Protein AF-A0A0M3IX68-F1 (afdb_monomer_lite)

Sequence (79 aa):
MKTELHEFNGKKIDRLRVEVAVMSLFSSVKDPERRKHFVDLFDKGQTDTFKLVVMQLLGPSIEDLRRFYLCTDFTLVFH

pLDDT: mean 81.18, std 16.75, range [36.59, 95.19]

Radius of gyration: 17.3 Å; chains: 1; bounding box: 46×34×37 Å

Secondary structure (DSSP, 8-state):
------EETTEE--HHHHHHHHHH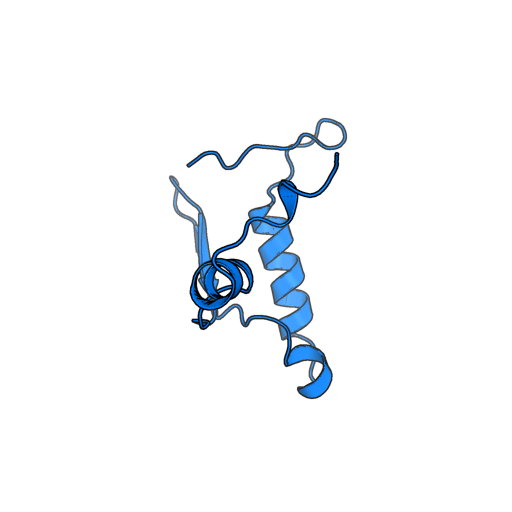HHHT---HHHHTTSPPEEEEEE-SS-EEEEE------HHHHHHHHH---GGG---

Foldseek 3Di:
DCPDQDDDPNDRDPVVVVVVVVLVVLVPDPDCVSNVVPKHWDDWDDDPVDIDTDIDDDDDDPVRVCCVPVVDDPVPPDD

Structure (mmCIF, N/CA/C/O backbone):
data_AF-A0A0M3IX68-F1
#
_entry.id   AF-A0A0M3IX68-F1
#
loop_
_atom_site.group_PDB
_atom_site.id
_atom_site.type_symbol
_atom_site.label_atom_id
_atom_site.label_alt_id
_atom_site.label_comp_id
_atom_site.label_asym_id
_atom_site.label_entity_id
_atom_site.label_seq_id
_atom_site.pdbx_PDB_ins_code
_atom_site.Cartn_x
_atom_site.Cartn_y
_atom_site.Cartn_z
_atom_site.occupancy
_atom_site.B_iso_or_equiv
_atom_site.auth_seq_id
_atom_site.auth_comp_id
_atom_site.auth_asym_id
_atom_site.auth_atom_id
_atom_site.pdbx_PDB_model_num
ATOM 1 N N . MET A 1 1 ? 5.801 1.606 17.207 1.00 39.47 1 MET A N 1
ATOM 2 C CA . MET A 1 1 ? 5.980 2.023 15.801 1.00 39.47 1 MET A CA 1
ATOM 3 C C . MET A 1 1 ? 6.008 3.539 15.795 1.00 39.47 1 MET A C 1
ATOM 5 O O . MET A 1 1 ? 4.992 4.147 16.103 1.00 39.47 1 MET A O 1
ATOM 9 N N .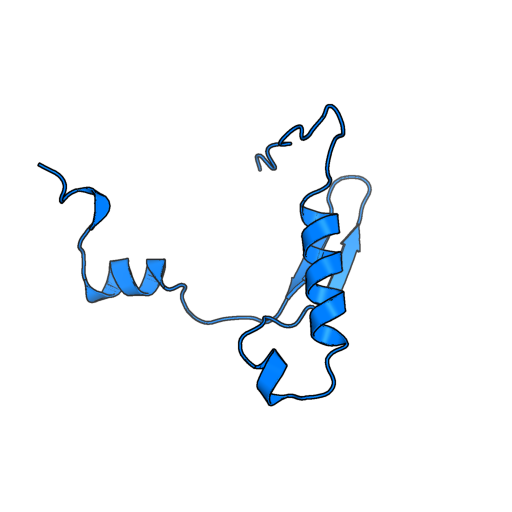 LYS A 1 2 ? 7.184 4.154 15.645 1.00 36.59 2 LYS A N 1
ATOM 10 C CA . LYS A 1 2 ? 7.301 5.609 15.770 1.00 36.59 2 LYS A CA 1
ATOM 11 C C . LYS A 1 2 ? 6.827 6.264 14.470 1.00 36.59 2 LYS A C 1
ATOM 13 O O . LYS A 1 2 ? 7.597 6.453 13.539 1.00 36.59 2 LYS A O 1
ATOM 18 N N . THR A 1 3 ? 5.536 6.568 14.397 1.00 41.47 3 THR A N 1
ATOM 19 C CA . THR A 1 3 ? 4.966 7.489 13.407 1.00 41.47 3 THR A CA 1
ATOM 20 C C . THR A 1 3 ? 5.327 8.907 13.840 1.00 41.47 3 THR A C 1
ATOM 22 O O . THR A 1 3 ? 4.526 9.590 14.478 1.00 41.47 3 THR A O 1
ATOM 25 N N . GLU A 1 4 ? 6.582 9.307 13.633 1.00 45.75 4 GLU A N 1
ATOM 26 C CA . GLU A 1 4 ? 7.080 10.577 14.160 1.00 45.75 4 GLU A CA 1
ATOM 27 C C . GLU A 1 4 ? 6.363 11.753 13.481 1.00 45.75 4 GLU A C 1
ATOM 29 O O . GLU A 1 4 ? 6.438 11.972 12.268 1.00 45.75 4 GLU A O 1
ATOM 34 N N . LEU A 1 5 ? 5.596 12.458 14.315 1.00 50.78 5 LEU A N 1
ATOM 35 C CA . LEU A 1 5 ? 4.876 13.691 14.043 1.00 50.78 5 LEU A CA 1
ATOM 36 C C . LEU A 1 5 ? 5.900 14.749 13.631 1.00 50.78 5 LEU A C 1
ATOM 38 O O . LEU A 1 5 ? 6.699 15.180 14.456 1.00 50.78 5 LEU A O 1
ATOM 42 N N . HIS A 1 6 ? 5.893 15.172 12.371 1.00 50.47 6 HIS A N 1
ATOM 43 C CA . HIS A 1 6 ? 6.671 16.341 11.980 1.00 50.47 6 HIS A CA 1
ATOM 44 C C . HIS A 1 6 ? 5.747 17.549 12.036 1.00 50.47 6 HIS A C 1
ATOM 46 O O . HIS A 1 6 ? 4.797 17.660 11.258 1.00 50.47 6 HIS A O 1
ATOM 52 N N . GLU A 1 7 ? 5.978 18.396 13.033 1.00 52.84 7 GLU A N 1
ATOM 53 C CA . GLU A 1 7 ? 5.264 19.650 13.212 1.00 52.84 7 GLU A CA 1
ATOM 54 C C . GLU A 1 7 ? 5.636 20.585 12.062 1.00 52.84 7 GLU A C 1
ATOM 56 O O . GLU A 1 7 ? 6.740 21.115 12.000 1.00 52.84 7 GLU A O 1
ATOM 61 N N . PHE A 1 8 ? 4.710 20.792 11.129 1.00 56.22 8 PHE A N 1
ATOM 62 C CA . PHE A 1 8 ? 4.823 21.871 10.159 1.00 56.22 8 PHE A CA 1
ATOM 63 C C . PHE A 1 8 ? 3.933 23.011 10.647 1.00 56.22 8 PHE A C 1
ATOM 65 O O . PHE A 1 8 ? 2.711 22.865 10.740 1.00 56.22 8 PHE A O 1
ATOM 72 N N . ASN A 1 9 ? 4.540 24.147 10.995 1.00 56.19 9 ASN A N 1
ATOM 73 C CA . ASN A 1 9 ? 3.821 25.353 11.417 1.00 56.19 9 ASN A CA 1
ATOM 74 C C . ASN A 1 9 ? 2.915 25.165 12.661 1.00 56.19 9 ASN A C 1
ATOM 76 O O . ASN A 1 9 ? 1.831 25.743 12.746 1.00 56.19 9 ASN A O 1
ATOM 80 N N . GLY A 1 10 ? 3.318 24.313 13.614 1.00 61.00 10 GLY A N 1
ATOM 81 C CA . GLY A 1 10 ? 2.569 24.062 14.856 1.00 61.00 10 GLY A CA 1
ATOM 82 C C . GLY A 1 10 ? 1.279 23.247 14.686 1.00 61.00 10 GLY A C 1
ATOM 83 O O . GLY A 1 10 ? 0.543 23.045 15.651 1.00 61.00 10 GLY A O 1
ATOM 84 N N . LYS A 1 11 ? 0.982 22.751 13.476 1.00 59.97 11 LYS A N 1
ATOM 85 C CA . LYS A 1 11 ? -0.144 21.844 13.227 1.00 59.97 11 LYS A CA 1
ATOM 86 C C . LYS A 1 11 ? 0.350 20.405 13.134 1.00 59.97 11 LYS A C 1
ATOM 88 O O . LYS A 1 11 ? 1.252 20.089 12.361 1.00 59.97 11 LYS A O 1
ATOM 93 N N . LYS A 1 12 ? -0.295 19.513 13.891 1.00 64.25 12 LYS A N 1
ATOM 94 C CA . LYS A 1 12 ? -0.116 18.063 13.756 1.00 64.25 12 LYS A CA 1
ATOM 95 C C . LYS A 1 12 ? -0.680 17.629 12.404 1.00 64.25 12 LYS A C 1
ATOM 97 O O . LYS A 1 12 ? -1.897 17.565 12.234 1.00 64.25 12 LYS A O 1
ATOM 102 N N . ILE A 1 13 ? 0.198 17.366 11.439 1.00 69.38 13 ILE A N 1
ATOM 103 C CA . ILE A 1 13 ? -0.198 16.822 10.141 1.00 69.38 13 ILE A CA 1
ATOM 104 C C . ILE A 1 13 ? -0.225 15.302 10.245 1.00 69.38 13 ILE A C 1
ATOM 106 O O . ILE A 1 13 ? 0.783 14.652 10.519 1.00 69.38 13 ILE A O 1
ATOM 110 N N . ASP A 1 14 ? -1.402 14.740 10.007 1.00 83.31 14 ASP A N 1
ATOM 111 C CA . ASP A 1 14 ? -1.593 13.305 9.874 1.00 83.31 14 ASP A CA 1
ATOM 112 C C . ASP A 1 14 ? -1.044 12.846 8.517 1.00 83.31 14 ASP A C 1
ATOM 114 O O . ASP A 1 14 ? -1.718 12.956 7.491 1.00 83.31 14 ASP A O 1
ATOM 118 N N . ARG A 1 15 ? 0.211 12.380 8.510 1.00 84.25 15 ARG A N 1
ATOM 119 C CA . ARG A 1 15 ? 0.909 11.922 7.298 1.00 84.25 15 ARG A CA 1
ATOM 120 C C . ARG A 1 15 ? 0.138 10.830 6.565 1.00 84.25 15 ARG A C 1
ATOM 122 O O . ARG A 1 15 ? -0.009 10.922 5.354 1.00 84.25 15 ARG A O 1
ATOM 129 N N . LEU A 1 16 ? -0.447 9.880 7.293 1.00 88.94 16 LEU A N 1
ATOM 130 C CA . LEU A 1 16 ? -1.221 8.803 6.683 1.00 88.94 16 LEU A CA 1
ATOM 131 C C . LEU A 1 16 ? -2.478 9.343 5.988 1.00 88.94 16 LEU A C 1
ATOM 133 O O . LEU A 1 16 ? -2.844 8.894 4.905 1.00 88.94 16 LEU A O 1
ATOM 137 N N . ARG A 1 17 ? -3.129 10.360 6.566 1.00 88.62 17 ARG A N 1
ATOM 138 C CA . ARG A 1 17 ? -4.249 11.044 5.901 1.00 88.62 17 ARG A CA 1
ATOM 139 C C . ARG A 1 17 ? -3.808 11.750 4.619 1.00 88.62 17 ARG A C 1
ATOM 141 O O . ARG A 1 17 ? -4.563 11.739 3.648 1.00 88.62 17 ARG A O 1
ATOM 148 N N . VAL A 1 18 ? -2.622 12.361 4.615 1.00 91.06 18 VAL A N 1
ATOM 149 C CA . VAL A 1 18 ? -2.045 12.981 3.411 1.00 91.06 18 VAL A CA 1
ATOM 150 C C . VAL A 1 18 ? -1.754 11.919 2.351 1.00 91.06 18 VAL A C 1
ATOM 152 O O . VAL A 1 18 ? -2.178 12.086 1.212 1.00 91.06 18 VAL A O 1
ATOM 155 N N . GLU A 1 19 ? -1.119 10.809 2.722 1.00 90.44 19 GLU A N 1
ATOM 156 C CA . GLU A 1 19 ? -0.827 9.685 1.822 1.00 90.44 19 GLU A CA 1
ATOM 157 C C . GLU A 1 19 ? -2.103 9.134 1.179 1.00 90.44 19 GLU A C 1
ATOM 159 O O . GLU A 1 19 ? -2.207 9.086 -0.045 1.00 90.44 19 GLU A O 1
ATOM 164 N N . VAL A 1 20 ? -3.127 8.830 1.982 1.00 92.44 20 VAL A N 1
ATOM 165 C CA . VAL A 1 20 ? -4.431 8.361 1.486 1.00 92.44 20 VAL A CA 1
ATOM 166 C C . VAL A 1 20 ? -5.073 9.370 0.536 1.00 92.44 20 VAL A C 1
ATOM 168 O O . VAL A 1 20 ? -5.650 8.971 -0.477 1.00 92.44 20 VAL A O 1
ATOM 171 N N . ALA A 1 21 ? -4.999 10.669 0.843 1.00 92.25 21 ALA A N 1
ATOM 172 C CA . ALA A 1 21 ? -5.556 11.708 -0.019 1.00 92.25 21 ALA A CA 1
ATOM 173 C C . ALA A 1 21 ? -4.840 11.750 -1.376 1.00 92.25 21 ALA A C 1
ATOM 175 O O . ALA A 1 21 ? -5.500 11.768 -2.414 1.00 92.25 21 ALA A O 1
ATOM 176 N N . VAL A 1 22 ? -3.508 11.701 -1.373 1.00 92.25 22 VAL A N 1
ATOM 177 C CA . VAL A 1 22 ? -2.687 11.683 -2.590 1.00 92.25 22 VAL A CA 1
ATOM 178 C C . VAL A 1 22 ? -2.958 10.425 -3.419 1.00 92.25 22 VAL A C 1
ATOM 180 O O . VAL A 1 22 ? -3.219 10.531 -4.615 1.00 92.25 22 VAL A O 1
ATOM 183 N N . MET A 1 23 ? -2.984 9.244 -2.799 1.00 92.50 23 MET A N 1
ATOM 184 C CA . MET A 1 23 ? -3.295 7.989 -3.492 1.00 92.50 23 MET A CA 1
ATOM 185 C C . MET A 1 23 ? -4.697 8.001 -4.112 1.00 92.50 23 MET A C 1
ATOM 187 O O . MET A 1 23 ? -4.859 7.626 -5.269 1.00 92.50 23 MET A O 1
ATOM 191 N N . SER A 1 24 ? -5.695 8.515 -3.385 1.00 91.62 24 SER A N 1
ATOM 192 C CA . SER A 1 24 ? -7.073 8.624 -3.888 1.00 91.62 24 SER A CA 1
ATOM 193 C C . SER A 1 24 ? -7.170 9.532 -5.122 1.00 91.62 24 SER A C 1
ATOM 195 O O . SER A 1 24 ? -7.963 9.265 -6.025 1.00 91.62 24 SER A O 1
ATOM 197 N N . LEU A 1 25 ? -6.353 10.592 -5.191 1.00 92.12 25 LEU A N 1
ATOM 198 C CA . LEU A 1 25 ? -6.286 11.459 -6.370 1.00 92.12 25 LEU A CA 1
ATOM 199 C C . LEU A 1 25 ? -5.742 10.703 -7.587 1.00 92.12 25 LEU A C 1
ATOM 201 O O . LEU A 1 25 ? -6.318 10.816 -8.669 1.00 92.12 25 LEU A O 1
ATOM 205 N N . PHE A 1 26 ? -4.698 9.888 -7.426 1.00 89.88 26 PHE A N 1
ATOM 206 C CA . PHE A 1 26 ? -4.154 9.087 -8.527 1.00 89.88 26 PHE A CA 1
ATOM 207 C C . PHE A 1 26 ? -5.110 7.985 -8.991 1.00 89.88 26 PHE A C 1
ATOM 209 O O . PHE A 1 26 ? -5.253 7.784 -10.196 1.00 89.88 26 PHE A O 1
ATOM 216 N N . SER A 1 27 ? -5.849 7.351 -8.077 1.00 87.31 27 SER A N 1
ATOM 217 C CA . SER A 1 27 ? -6.894 6.377 -8.428 1.00 87.31 27 SER A CA 1
ATOM 218 C C . SER A 1 27 ? -8.019 6.980 -9.280 1.00 87.31 27 SER A C 1
ATOM 220 O O . SER A 1 27 ? -8.675 6.263 -10.031 1.00 87.31 27 SER A O 1
ATOM 222 N N . SER A 1 28 ? -8.236 8.299 -9.209 1.00 89.12 28 SER A N 1
ATOM 223 C CA . SER A 1 28 ? -9.231 8.998 -10.036 1.00 89.12 28 SER A CA 1
ATOM 224 C C . SER A 1 28 ? -8.764 9.277 -11.477 1.00 89.12 28 SER A C 1
ATOM 226 O O . SER A 1 28 ? -9.572 9.647 -12.336 1.00 89.12 28 SER A O 1
ATOM 228 N N . VAL A 1 29 ? -7.472 9.087 -11.778 1.00 92.38 29 VAL A N 1
ATOM 229 C CA . VAL A 1 29 ? -6.901 9.304 -13.115 1.00 92.38 29 VAL A CA 1
ATOM 230 C C . VAL A 1 29 ? -7.355 8.190 -14.061 1.00 92.38 29 VAL A C 1
ATOM 232 O O . VAL A 1 29 ? -6.955 7.034 -13.943 1.00 92.38 29 VAL A O 1
ATOM 235 N N . LYS A 1 30 ? -8.185 8.551 -15.047 1.00 91.88 30 LYS A N 1
ATOM 236 C CA . LYS A 1 30 ? -8.778 7.587 -15.991 1.00 91.88 30 LYS A CA 1
ATOM 237 C C . LYS A 1 30 ? -7.740 6.902 -16.878 1.00 91.88 30 LYS A C 1
ATOM 239 O O . LYS A 1 30 ? -7.840 5.697 -17.091 1.00 91.88 30 LYS A O 1
ATOM 244 N N . ASP A 1 31 ? -6.758 7.662 -17.360 1.00 94.69 31 ASP A N 1
ATOM 245 C CA . ASP A 1 31 ? -5.701 7.176 -18.249 1.00 94.69 31 ASP A CA 1
ATOM 246 C C . ASP A 1 31 ? -4.797 6.148 -17.532 1.00 94.69 31 ASP A C 1
ATOM 248 O O . ASP A 1 31 ? -4.072 6.530 -16.606 1.00 94.69 31 ASP A O 1
ATOM 252 N N . PRO A 1 32 ? -4.831 4.857 -17.926 1.00 89.56 32 PRO A N 1
ATOM 253 C CA . PRO A 1 32 ? -4.014 3.808 -17.319 1.00 89.56 32 PRO A CA 1
ATOM 254 C C . PRO A 1 32 ? -2.510 4.073 -17.432 1.00 89.56 32 PRO A C 1
ATOM 256 O O . PRO A 1 32 ? -1.768 3.812 -16.485 1.00 89.56 32 PRO A O 1
ATOM 259 N N . GLU A 1 33 ? -2.056 4.658 -18.542 1.00 94.00 33 GLU A N 1
ATOM 260 C CA . GLU A 1 33 ? -0.629 4.879 -18.794 1.00 94.00 33 GLU A CA 1
ATOM 261 C C . GLU A 1 33 ? -0.029 5.906 -17.836 1.00 94.00 33 GLU A C 1
ATOM 263 O O . GLU A 1 33 ? 1.144 5.820 -17.472 1.00 94.00 33 GLU A O 1
ATOM 268 N N . ARG A 1 34 ? -0.847 6.851 -17.367 1.00 91.88 34 ARG A N 1
ATOM 269 C CA . ARG A 1 34 ? -0.435 7.871 -16.397 1.00 91.88 34 ARG A CA 1
ATOM 270 C C . ARG A 1 34 ? -0.437 7.376 -14.953 1.00 91.88 34 ARG A C 1
ATOM 272 O O . ARG A 1 34 ? 0.194 8.017 -14.115 1.00 91.88 34 ARG A O 1
ATOM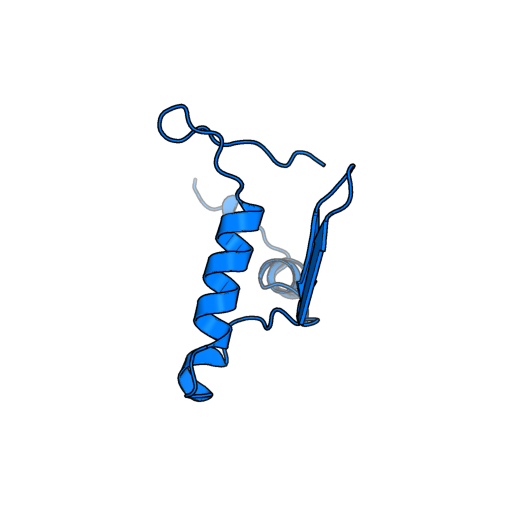 279 N N . ARG A 1 35 ? -1.117 6.262 -14.655 1.00 91.31 35 ARG A N 1
ATOM 280 C CA . ARG A 1 35 ? -1.174 5.670 -13.304 1.00 91.31 35 ARG A CA 1
ATOM 281 C C . ARG A 1 35 ? -0.338 4.405 -13.125 1.00 91.31 35 ARG A C 1
ATOM 283 O O . ARG A 1 35 ? -0.124 4.012 -11.989 1.00 91.31 35 ARG A O 1
ATOM 290 N N . LYS A 1 36 ? 0.192 3.805 -14.196 1.00 90.44 36 LYS A N 1
ATOM 291 C CA . LYS A 1 36 ? 0.890 2.499 -14.165 1.00 90.44 36 LYS A CA 1
ATOM 292 C C . LYS A 1 36 ? 2.102 2.386 -13.227 1.00 90.44 36 LYS A C 1
ATOM 294 O O . LYS A 1 36 ? 2.538 1.280 -12.938 1.00 90.44 36 LYS A O 1
ATOM 299 N N . HIS A 1 37 ? 2.675 3.510 -12.797 1.00 91.62 37 HIS A N 1
ATOM 300 C CA . HIS A 1 37 ? 3.817 3.549 -11.874 1.00 91.62 37 HIS A CA 1
ATOM 301 C C . HIS A 1 37 ? 3.423 3.864 -10.426 1.00 91.62 37 HIS A C 1
ATOM 303 O O . HIS A 1 37 ? 4.289 3.914 -9.555 1.00 91.62 37 HIS A O 1
ATOM 309 N N . PHE A 1 38 ? 2.138 4.104 -10.169 1.00 91.50 38 PHE A N 1
ATOM 310 C CA . PHE A 1 38 ? 1.612 4.353 -8.836 1.00 91.50 38 PHE A CA 1
ATOM 311 C C . PHE A 1 38 ? 0.970 3.089 -8.279 1.00 91.50 38 PHE A C 1
ATOM 313 O O . PHE A 1 38 ? 0.418 2.275 -9.013 1.00 91.50 38 PHE A O 1
ATOM 320 N N . VAL A 1 39 ? 1.050 2.949 -6.960 1.00 91.56 39 VAL A N 1
ATOM 321 C CA . VAL A 1 39 ? 0.460 1.828 -6.231 1.00 91.56 39 VAL A CA 1
ATOM 322 C C . VAL A 1 39 ? -1.037 2.038 -6.060 1.00 91.56 39 VAL A C 1
ATOM 324 O O . VAL A 1 39 ? -1.473 3.133 -5.696 1.00 91.56 39 VAL A O 1
ATOM 327 N N . ASP A 1 40 ? -1.810 0.971 -6.245 1.00 91.50 40 ASP A N 1
ATOM 328 C CA . ASP A 1 40 ? -3.244 0.987 -5.977 1.00 91.50 40 ASP A CA 1
ATOM 329 C C . ASP A 1 40 ? -3.545 0.964 -4.469 1.00 91.50 40 ASP A C 1
ATOM 331 O O . ASP A 1 40 ? -2.985 0.169 -3.708 1.00 91.50 40 ASP A O 1
ATOM 335 N N . LEU A 1 41 ? -4.471 1.833 -4.048 1.00 93.31 41 LEU A N 1
ATOM 336 C CA . LEU A 1 41 ? -5.110 1.802 -2.733 1.00 93.31 41 LEU A CA 1
ATOM 337 C C . LEU A 1 41 ? -6.434 1.040 -2.854 1.00 93.31 41 LEU A C 1
ATOM 339 O O . LEU A 1 41 ? -7.339 1.501 -3.547 1.00 93.31 41 LEU A O 1
ATOM 343 N N . PHE A 1 42 ? -6.561 -0.094 -2.168 1.00 92.94 42 PHE A N 1
ATOM 344 C CA . PHE A 1 42 ? -7.779 -0.908 -2.195 1.00 92.94 42 PHE A CA 1
ATOM 345 C C . PHE A 1 42 ? -8.757 -0.544 -1.085 1.00 92.94 42 PHE A C 1
ATOM 347 O O . PHE A 1 42 ? -9.956 -0.462 -1.337 1.00 92.94 42 PHE A O 1
ATOM 354 N N . ASP A 1 43 ? -8.258 -0.319 0.132 1.00 94.44 43 ASP A N 1
ATOM 355 C CA . ASP A 1 43 ? -9.106 -0.006 1.282 1.00 94.44 43 ASP A CA 1
ATOM 356 C C . ASP A 1 43 ? -8.348 0.790 2.354 1.00 94.44 43 ASP A C 1
ATOM 358 O O . ASP A 1 43 ? -7.115 0.883 2.349 1.00 94.44 43 ASP A O 1
ATOM 362 N N . LYS A 1 44 ? -9.085 1.379 3.291 1.00 93.19 44 LYS A N 1
ATOM 363 C CA . LYS A 1 44 ? -8.555 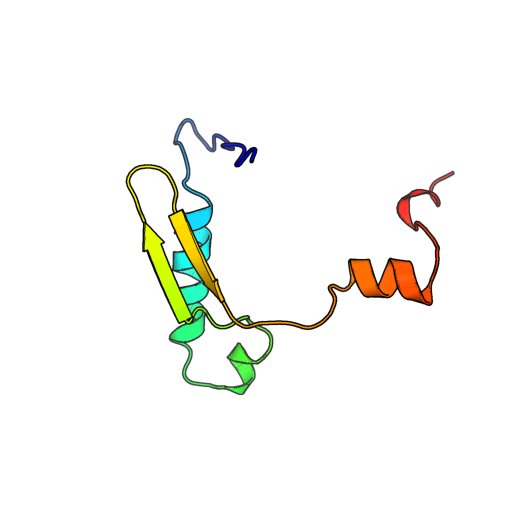2.084 4.457 1.00 93.19 44 LYS A CA 1
ATOM 364 C C . LYS A 1 44 ? -9.440 1.842 5.671 1.00 93.19 44 LYS A C 1
ATOM 366 O O . LYS A 1 44 ? -10.661 1.931 5.600 1.00 93.19 44 LYS A O 1
ATOM 371 N N . GLY A 1 45 ? -8.803 1.618 6.811 1.00 92.12 45 GLY A N 1
ATOM 372 C CA . GLY A 1 45 ? -9.479 1.362 8.074 1.00 92.12 45 GLY A CA 1
ATOM 373 C C . GLY A 1 45 ? -8.953 2.253 9.187 1.00 92.12 45 GLY A C 1
ATOM 374 O O . GLY A 1 45 ? -7.803 2.698 9.182 1.00 92.12 45 GLY A O 1
ATOM 375 N N . GLN A 1 46 ? -9.804 2.494 10.173 1.00 94.00 46 GLN A N 1
ATOM 376 C CA . GLN A 1 46 ? -9.424 3.159 11.406 1.00 94.00 46 GLN A CA 1
ATOM 377 C C . GLN A 1 46 ? -10.137 2.486 12.573 1.00 94.00 46 GLN A C 1
ATOM 379 O O . GLN A 1 46 ? -11.338 2.240 12.519 1.00 94.00 46 GLN A O 1
ATOM 384 N N . THR A 1 47 ? -9.379 2.217 13.626 1.00 92.81 47 THR A N 1
ATOM 385 C CA . THR A 1 47 ? -9.884 1.836 14.944 1.00 92.81 47 THR A CA 1
ATOM 386 C C . THR A 1 47 ? -9.547 2.943 15.943 1.00 92.81 47 THR A C 1
ATOM 388 O O . THR A 1 47 ? -8.877 3.924 15.601 1.00 92.81 47 THR A O 1
ATOM 391 N N . ASP A 1 48 ? -9.946 2.767 17.201 1.00 93.12 48 ASP A N 1
ATOM 392 C CA . ASP A 1 48 ? -9.548 3.671 18.287 1.00 93.12 48 ASP A CA 1
ATOM 393 C C . ASP A 1 48 ? -8.034 3.644 18.559 1.00 93.12 48 ASP A C 1
ATOM 395 O O . ASP A 1 48 ? -7.492 4.557 19.177 1.00 93.12 48 ASP A O 1
ATOM 399 N N . THR A 1 49 ? -7.336 2.603 18.088 1.00 91.88 49 THR A N 1
ATOM 400 C CA . THR A 1 49 ? -5.929 2.344 18.427 1.00 91.88 49 THR A CA 1
ATOM 401 C C . THR A 1 49 ? -4.969 2.557 17.263 1.00 91.88 49 THR A C 1
ATOM 403 O O . THR A 1 49 ? -3.829 2.966 17.483 1.00 91.88 49 THR A O 1
ATOM 406 N N . PHE A 1 50 ? -5.395 2.320 16.020 1.00 87.00 50 PHE A N 1
ATOM 407 C CA . PHE A 1 50 ? -4.548 2.523 14.847 1.00 87.00 50 PHE A CA 1
ATOM 408 C C . PHE A 1 50 ? -5.349 2.779 13.572 1.00 87.00 50 PHE A C 1
ATOM 410 O O . PHE A 1 50 ? -6.545 2.508 13.470 1.00 87.00 50 PHE A O 1
ATOM 417 N N . LYS A 1 51 ? -4.640 3.293 12.571 1.00 90.19 51 LYS A N 1
ATOM 418 C CA . LYS A 1 51 ? -5.113 3.444 11.197 1.00 90.19 51 LYS A CA 1
ATOM 419 C C . LYS A 1 51 ? -4.350 2.476 10.307 1.00 90.19 51 LYS A C 1
ATOM 421 O O . LYS A 1 51 ? -3.170 2.226 10.549 1.00 90.19 51 LYS A O 1
ATOM 426 N N . LEU A 1 52 ? -5.019 1.949 9.292 1.00 92.81 52 LEU A N 1
ATOM 427 C CA . LEU A 1 52 ? -4.451 1.004 8.338 1.00 92.81 52 LEU A CA 1
ATOM 428 C C . LEU A 1 52 ? -4.866 1.368 6.915 1.00 92.81 52 LEU A C 1
ATOM 430 O O . LEU A 1 52 ? -5.930 1.949 6.692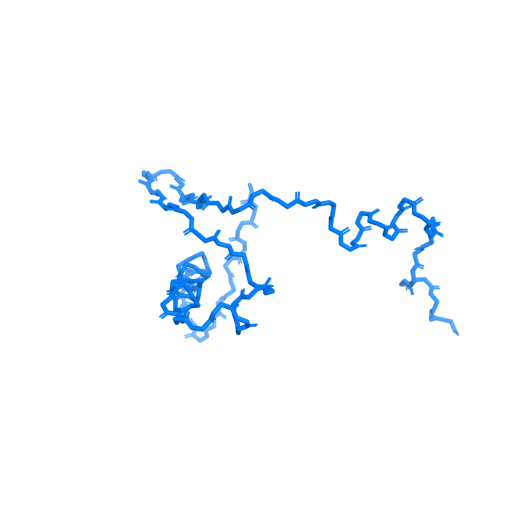 1.00 92.81 52 LEU A O 1
ATOM 434 N N . VAL A 1 53 ? -4.034 0.980 5.958 1.00 94.25 53 VAL A N 1
ATOM 435 C CA . VAL A 1 53 ? -4.317 1.055 4.524 1.00 94.25 53 VAL A CA 1
ATOM 436 C C . VAL A 1 53 ? -4.022 -0.298 3.896 1.00 94.25 53 VAL A C 1
ATOM 438 O O . VAL A 1 53 ? -3.074 -0.977 4.292 1.00 94.25 53 VAL A O 1
ATOM 441 N N . VAL A 1 54 ? -4.848 -0.693 2.936 1.00 94.81 54 VAL A N 1
ATOM 442 C CA . VAL A 1 54 ? -4.679 -1.910 2.143 1.00 94.81 54 VAL A CA 1
ATOM 443 C C . VAL A 1 54 ? -4.256 -1.483 0.747 1.00 94.81 54 VAL A C 1
ATOM 445 O O . VAL A 1 54 ? -4.980 -0.751 0.073 1.00 94.81 54 VAL A O 1
ATOM 448 N N . MET A 1 55 ? -3.071 -1.914 0.330 1.00 95.19 55 MET A N 1
ATOM 449 C CA . MET A 1 55 ? -2.426 -1.489 -0.913 1.00 95.19 55 MET A CA 1
ATOM 450 C C . MET A 1 55 ? -2.062 -2.699 -1.776 1.00 95.19 55 MET A C 1
ATOM 452 O O . MET A 1 55 ? -2.079 -3.838 -1.304 1.00 95.19 55 MET A O 1
ATOM 456 N N . GLN A 1 56 ? -1.716 -2.449 -3.038 1.00 94.38 56 GLN A N 1
ATOM 457 C CA . GLN A 1 56 ? -1.169 -3.467 -3.935 1.00 94.38 56 GLN A CA 1
ATOM 458 C C . GLN A 1 56 ? 0.051 -4.170 -3.325 1.00 94.38 56 GLN A C 1
ATOM 460 O O . GLN A 1 56 ? 0.964 -3.522 -2.812 1.00 94.38 56 GLN A O 1
ATOM 465 N N . LEU A 1 57 ? 0.093 -5.501 -3.435 1.00 95.19 57 LEU A N 1
ATOM 466 C CA . LEU A 1 57 ? 1.297 -6.264 -3.127 1.00 95.19 57 LEU A CA 1
ATOM 467 C C . LEU A 1 57 ? 2.334 -6.040 -4.233 1.00 95.19 57 LEU A C 1
ATOM 469 O O . LEU A 1 57 ? 2.041 -6.234 -5.413 1.00 95.19 57 LEU A O 1
ATOM 473 N N . LEU A 1 58 ? 3.542 -5.653 -3.840 1.00 93.19 58 LEU A N 1
ATOM 474 C CA . LEU A 1 58 ? 4.658 -5.403 -4.745 1.00 93.19 58 LEU A CA 1
ATOM 475 C C . LEU A 1 58 ? 5.755 -6.453 -4.571 1.00 93.19 58 LEU A C 1
ATOM 477 O O . LEU A 1 58 ? 5.804 -7.176 -3.575 1.00 93.19 58 LEU A O 1
ATOM 481 N N . GLY A 1 59 ? 6.652 -6.507 -5.555 1.00 93.94 59 GLY A N 1
ATOM 482 C CA . GLY A 1 59 ? 7.918 -7.218 -5.425 1.00 93.94 59 GLY A CA 1
ATOM 483 C C . GLY A 1 59 ? 8.900 -6.513 -4.474 1.00 93.94 59 GLY A C 1
ATOM 484 O O . GLY A 1 59 ? 8.537 -5.542 -3.805 1.00 93.94 59 GLY A O 1
ATOM 485 N N . PRO A 1 60 ? 10.158 -6.984 -4.428 1.00 93.62 60 PRO A N 1
ATOM 486 C CA . PRO A 1 60 ? 11.205 -6.389 -3.603 1.00 93.62 60 PRO A CA 1
ATOM 487 C C . PRO A 1 60 ? 11.383 -4.894 -3.882 1.00 93.62 60 PRO A C 1
ATOM 489 O O . PRO A 1 60 ? 11.261 -4.444 -5.026 1.00 93.62 60 PRO A O 1
ATOM 492 N N . SER A 1 61 ? 11.713 -4.125 -2.848 1.00 92.50 61 SER A N 1
ATOM 493 C CA . SER A 1 61 ? 12.065 -2.718 -3.025 1.00 92.50 61 SER A CA 1
ATOM 494 C C . SER A 1 61 ? 13.396 -2.577 -3.775 1.00 92.50 61 SER A C 1
ATOM 496 O O . SER A 1 61 ? 14.206 -3.503 -3.831 1.00 92.50 61 SER A O 1
ATOM 498 N N . ILE A 1 62 ? 13.668 -1.388 -4.322 1.00 90.31 62 ILE A N 1
ATOM 499 C CA . ILE A 1 62 ? 14.971 -1.086 -4.944 1.00 90.31 62 ILE A CA 1
ATOM 500 C C . ILE A 1 62 ? 16.118 -1.303 -3.942 1.00 90.31 62 ILE A C 1
ATOM 502 O O . ILE A 1 62 ? 17.188 -1.775 -4.319 1.00 90.31 62 ILE A O 1
ATOM 506 N N . GLU A 1 63 ? 15.881 -1.011 -2.662 1.00 88.56 63 GLU A N 1
ATOM 507 C CA . GLU A 1 63 ? 16.844 -1.246 -1.587 1.00 88.56 63 GLU A CA 1
ATOM 508 C C . GLU A 1 63 ? 17.112 -2.743 -1.369 1.00 88.56 63 GLU A C 1
ATOM 510 O O . GLU A 1 63 ? 18.266 -3.143 -1.209 1.00 88.56 63 GLU A O 1
ATOM 515 N N . ASP A 1 64 ? 16.076 -3.585 -1.429 1.00 90.50 64 ASP A N 1
ATOM 516 C CA . ASP A 1 64 ? 16.232 -5.041 -1.328 1.00 90.50 64 ASP A CA 1
ATOM 517 C C . ASP A 1 64 ? 17.032 -5.591 -2.513 1.00 90.50 64 ASP A C 1
ATOM 519 O O . ASP A 1 64 ? 17.967 -6.372 -2.326 1.00 90.50 64 ASP A O 1
ATOM 523 N N . LEU A 1 65 ? 16.721 -5.136 -3.732 1.00 89.50 65 LEU A N 1
ATOM 524 C CA . LEU A 1 65 ? 17.464 -5.508 -4.939 1.00 89.50 65 LEU A CA 1
ATOM 525 C C . LEU A 1 65 ? 18.932 -5.075 -4.844 1.00 89.50 65 LEU A C 1
ATOM 527 O O . LEU A 1 65 ? 19.827 -5.856 -5.171 1.00 89.50 65 LEU A O 1
ATOM 531 N N . ARG A 1 66 ? 19.198 -3.862 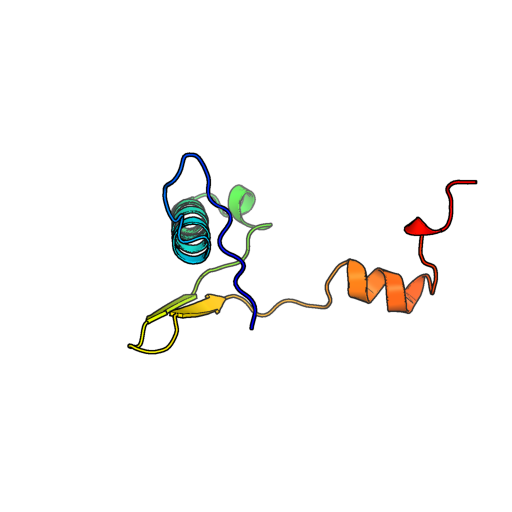-4.348 1.00 86.19 66 ARG A N 1
ATOM 532 C CA . ARG A 1 66 ? 20.559 -3.360 -4.118 1.00 86.19 66 ARG A CA 1
ATOM 533 C C . ARG A 1 66 ? 21.329 -4.273 -3.171 1.00 86.19 66 ARG A C 1
ATOM 535 O O . ARG A 1 66 ? 22.440 -4.685 -3.499 1.00 86.19 66 ARG A O 1
ATOM 542 N N . ARG A 1 67 ? 20.748 -4.609 -2.018 1.00 86.06 67 ARG A N 1
ATOM 543 C CA . ARG A 1 67 ? 21.395 -5.489 -1.033 1.00 86.06 67 ARG A CA 1
ATOM 544 C C . ARG A 1 67 ? 21.663 -6.876 -1.599 1.00 86.06 67 ARG A C 1
ATOM 546 O O . ARG A 1 67 ? 22.730 -7.420 -1.347 1.00 86.06 67 ARG A O 1
ATOM 553 N N . PHE A 1 68 ? 20.721 -7.419 -2.366 1.00 86.06 68 PHE A N 1
ATOM 554 C CA . PHE A 1 68 ? 20.819 -8.773 -2.899 1.00 86.06 68 PHE A CA 1
ATOM 555 C C . PHE A 1 68 ? 21.853 -8.910 -4.024 1.00 86.06 68 PHE A C 1
ATOM 557 O O . PHE A 1 68 ? 22.624 -9.864 -4.025 1.00 86.06 68 PHE A O 1
ATOM 564 N N . TYR A 1 69 ? 21.882 -7.974 -4.979 1.00 83.38 69 TYR A N 1
ATOM 565 C CA . TYR A 1 69 ? 22.734 -8.097 -6.169 1.00 83.38 69 TYR A CA 1
ATOM 566 C C . TYR A 1 69 ? 24.073 -7.371 -6.054 1.00 83.38 69 TYR A C 1
ATOM 568 O O . TYR A 1 69 ? 25.065 -7.840 -6.607 1.00 83.38 69 TYR A O 1
ATOM 576 N N . LEU A 1 70 ? 24.113 -6.214 -5.388 1.00 77.62 70 LEU A N 1
ATOM 577 C CA . LEU A 1 70 ? 25.302 -5.356 -5.376 1.00 77.62 70 LEU A CA 1
ATOM 578 C C . LEU A 1 70 ? 26.155 -5.572 -4.126 1.00 77.62 70 LEU A C 1
ATOM 580 O O . LEU A 1 70 ? 27.330 -5.213 -4.146 1.00 77.62 70 LEU A O 1
ATOM 584 N N . CYS A 1 71 ? 25.584 -6.134 -3.051 1.00 73.44 71 CYS A N 1
ATOM 585 C CA . CYS A 1 71 ? 26.260 -6.385 -1.769 1.00 73.44 71 CYS A CA 1
ATOM 586 C C . CYS A 1 71 ? 27.077 -5.183 -1.249 1.00 73.44 71 CYS A C 1
ATOM 588 O O . CYS A 1 71 ? 28.054 -5.360 -0.527 1.00 73.44 71 CYS A O 1
ATOM 590 N N . THR A 1 72 ? 26.708 -3.960 -1.643 1.00 66.50 72 THR A N 1
ATOM 591 C CA . THR A 1 72 ? 27.526 -2.756 -1.461 1.00 66.50 72 THR A CA 1
ATOM 592 C C . THR A 1 72 ? 26.671 -1.616 -0.935 1.00 66.50 72 THR A C 1
ATOM 594 O O . THR A 1 72 ? 25.574 -1.350 -1.443 1.00 66.50 72 THR A O 1
ATOM 597 N N . ASP A 1 73 ? 27.203 -0.907 0.062 1.00 65.81 73 ASP A N 1
ATOM 598 C CA . ASP A 1 73 ? 26.608 0.331 0.537 1.00 65.81 73 ASP A CA 1
ATOM 599 C C . ASP A 1 73 ? 27.239 1.552 -0.146 1.00 65.81 73 ASP A C 1
ATOM 601 O O . ASP A 1 73 ? 28.378 1.920 0.131 1.00 65.81 73 ASP A O 1
ATOM 605 N N . PHE A 1 74 ? 26.490 2.198 -1.043 1.00 65.69 74 PHE A N 1
ATOM 606 C CA . PHE A 1 74 ? 26.952 3.391 -1.760 1.00 65.69 74 PHE A CA 1
ATOM 607 C C . PHE A 1 74 ? 27.049 4.636 -0.873 1.00 65.69 74 PHE A C 1
ATOM 609 O O . PHE A 1 74 ? 27.613 5.639 -1.298 1.00 65.69 74 PHE A O 1
ATOM 616 N N . THR A 1 75 ? 26.534 4.587 0.358 1.00 65.25 75 THR A N 1
ATOM 617 C CA . THR A 1 75 ? 26.685 5.688 1.321 1.00 65.25 75 THR A CA 1
ATOM 618 C C . THR A 1 75 ? 28.089 5.767 1.930 1.00 65.25 75 THR A C 1
ATOM 620 O O . THR A 1 75 ? 28.439 6.796 2.499 1.00 65.25 75 THR A O 1
ATOM 623 N N . LEU A 1 76 ? 28.918 4.728 1.761 1.00 59.44 76 LEU A N 1
ATOM 624 C CA . LEU A 1 76 ? 30.300 4.680 2.255 1.00 59.44 76 LEU A CA 1
ATOM 625 C C . LEU A 1 76 ? 31.334 5.266 1.275 1.00 59.44 76 LEU A C 1
ATOM 627 O O . LEU A 1 76 ? 32.523 5.274 1.580 1.00 59.44 76 LEU A O 1
ATOM 631 N N . VAL A 1 77 ? 30.911 5.761 0.106 1.00 54.12 77 VAL A N 1
ATOM 632 C CA . VAL A 1 77 ? 31.812 6.296 -0.932 1.00 54.12 77 VAL A CA 1
ATOM 633 C C . VAL A 1 77 ? 31.763 7.827 -0.959 1.00 54.12 77 VAL A C 1
ATOM 635 O O . VAL A 1 77 ? 31.432 8.437 -1.968 1.00 54.12 77 VAL A O 1
ATOM 638 N N . PHE A 1 78 ? 32.084 8.456 0.168 1.00 50.50 78 PHE A N 1
ATOM 639 C CA . PHE A 1 78 ? 32.500 9.860 0.212 1.00 50.50 78 PHE A CA 1
ATOM 640 C C . PHE A 1 78 ? 33.675 9.968 1.190 1.00 50.50 78 PHE A C 1
ATOM 642 O O . PHE A 1 78 ? 33.481 10.165 2.388 1.00 50.50 78 PHE A O 1
ATOM 649 N N . HIS A 1 79 ? 34.885 9.785 0.662 1.00 46.31 79 HIS A N 1
ATOM 650 C CA . HIS A 1 79 ? 36.152 10.140 1.299 1.00 46.31 79 HIS A CA 1
ATOM 651 C C . HIS A 1 79 ? 36.879 11.145 0.411 1.00 46.31 79 HIS A C 1
ATOM 653 O O . HIS A 1 79 ? 36.875 10.927 -0.823 1.00 46.31 79 HIS A O 1
#

Organism: Ascaris lumbricoides (NCBI:txid6252)